Protein AF-Q9WV29-F1 (afdb_monomer_lite)

Secondary structure (DSSP, 8-state):
---HHHHHHHHHHHHHHHHHSTT--EEEEE-S-SS--S-TT-TTTTT-EEEEEETT--GGGHHHHHHHHHHTT-SEEEEEETTEEEEE---TT-HHHH---SS-TT-EEEBTTS-EEEGGG--TT-EEEEE-TTSSEEEEE----SS--TT-----EEEE-SSS--EEEE-TTPPP-

InterPro domains:
  IPR000320 Hedgehog, N-terminal signalling domain [PF01085] (1-88)
  IPR001657 Hedgehog protein [PR00632] (1-19)
  IPR001657 Hedgehog protein [PR00632] (21-38)
  IPR001657 Hedgehog protein [PR00632] (41-63)
  IPR001657 Hedgehog protein [PR00632] (65-86)
  IPR001657 Hedgehog protein [PR00632] (87-105)
  IPR001657 Hedgehog protein [PR00632] (170-177)
  IPR001767 Hedgehog protein, Hint domain [PF01079] (90-177)
  IPR003587 Hint domain N-terminal [SM00306] (100-177)
  IPR006141 Intein N-terminal splicing region [PS50817] (102-177)
  IPR009045 Peptidase M74/Hedgehog-like, zinc-binding domain superfamily [G3DSA:3.30.1380.10] (1-101)
  IPR009045 Peptidase M74/Hedgehog-like, zinc-binding domain superfamily [SSF55166] (1-92)
  IPR036844 Hint domain superfamily [SSF51294] (102-177)
  IPR050387 Hedgehog Signaling [PTHR11889] (1-177)

Structure (mmCIF, N/CA/C/O backbone):
data_AF-Q9WV29-F1
#
_entry.id   AF-Q9WV29-F1
#
loop_
_atom_site.group_PDB
_atom_site.id
_atom_site.type_symbol
_atom_site.label_atom_id
_atom_site.label_alt_id
_atom_site.label_comp_id
_atom_site.label_asym_id
_atom_site.label_entity_id
_atom_site.label_seq_id
_atom_site.pdbx_PDB_ins_code
_atom_site.Cartn_x
_atom_site.Cartn_y
_atom_site.Cartn_z
_atom_site.occupancy
_atom_site.B_iso_or_equiv
_atom_site.auth_seq_id
_atom_site.auth_comp_id
_atom_site.auth_asym_id
_atom_site.auth_atom_id
_atom_site.pdbx_PDB_model_num
ATOM 1 N N . LEU A 1 1 ? -18.099 -4.498 1.414 1.00 88.12 1 LEU A N 1
ATOM 2 C CA . LEU A 1 1 ? -17.298 -5.507 0.673 1.00 88.12 1 LEU A CA 1
ATOM 3 C C . LEU A 1 1 ? -15.841 -5.042 0.643 1.00 88.12 1 LEU A C 1
ATOM 5 O O . LEU A 1 1 ? -15.626 -3.866 0.895 1.00 88.12 1 LEU A O 1
ATOM 9 N N . MET A 1 2 ? -14.852 -5.924 0.444 1.00 96.00 2 MET A N 1
ATOM 10 C CA . MET A 1 2 ? -13.430 -5.533 0.351 1.00 96.00 2 MET A CA 1
ATOM 11 C C . MET A 1 2 ? -12.575 -6.631 -0.302 1.00 96.00 2 MET A C 1
ATOM 13 O O . MET A 1 2 ? -12.978 -7.797 -0.306 1.00 96.00 2 MET A O 1
ATOM 17 N N . THR A 1 3 ? -11.390 -6.276 -0.808 1.00 93.94 3 THR A N 1
ATOM 18 C CA . THR A 1 3 ? -10.406 -7.238 -1.341 1.00 93.94 3 THR A CA 1
ATOM 19 C C . THR A 1 3 ? -9.834 -8.152 -0.251 1.00 93.94 3 THR A C 1
ATOM 21 O O . THR A 1 3 ? -9.901 -7.843 0.943 1.00 93.94 3 THR A O 1
ATOM 24 N N . GLN A 1 4 ? -9.235 -9.282 -0.647 1.00 91.56 4 GLN A N 1
ATOM 25 C CA . GLN A 1 4 ? -8.662 -10.241 0.304 1.00 91.56 4 GLN A CA 1
ATOM 26 C C . GLN A 1 4 ? -7.531 -9.616 1.133 1.00 91.56 4 GLN A C 1
ATOM 28 O O . GLN A 1 4 ? -7.540 -9.735 2.356 1.00 91.56 4 GLN A O 1
ATOM 33 N N . ARG A 1 5 ? -6.615 -8.865 0.510 1.00 93.81 5 ARG A N 1
ATOM 34 C CA . ARG A 1 5 ? -5.562 -8.129 1.218 1.00 93.81 5 ARG A CA 1
ATOM 35 C C . ARG A 1 5 ? -6.140 -7.121 2.201 1.00 93.81 5 ARG A C 1
ATOM 37 O O . ARG A 1 5 ? -5.664 -7.057 3.330 1.00 93.81 5 ARG A O 1
ATOM 44 N N . CYS A 1 6 ? -7.161 -6.356 1.808 1.00 96.88 6 CYS A N 1
ATOM 45 C CA . CYS A 1 6 ? -7.805 -5.402 2.712 1.00 96.88 6 CYS A CA 1
ATOM 46 C C . CYS A 1 6 ? -8.391 -6.124 3.934 1.00 96.88 6 CYS A C 1
ATOM 48 O O . CYS A 1 6 ? -8.117 -5.739 5.071 1.00 96.88 6 CYS A O 1
ATOM 50 N N . LYS A 1 7 ? -9.092 -7.242 3.708 1.00 97.06 7 LYS A N 1
ATOM 51 C CA . LYS A 1 7 ? -9.638 -8.099 4.766 1.00 97.06 7 LYS A CA 1
ATOM 52 C C . LYS A 1 7 ? -8.559 -8.622 5.712 1.00 97.06 7 LYS A C 1
ATOM 54 O O . LYS A 1 7 ? -8.750 -8.575 6.925 1.00 97.06 7 LYS A O 1
ATOM 59 N N . ASP A 1 8 ? -7.431 -9.090 5.187 1.00 96.00 8 ASP A N 1
ATOM 60 C CA . ASP A 1 8 ? -6.333 -9.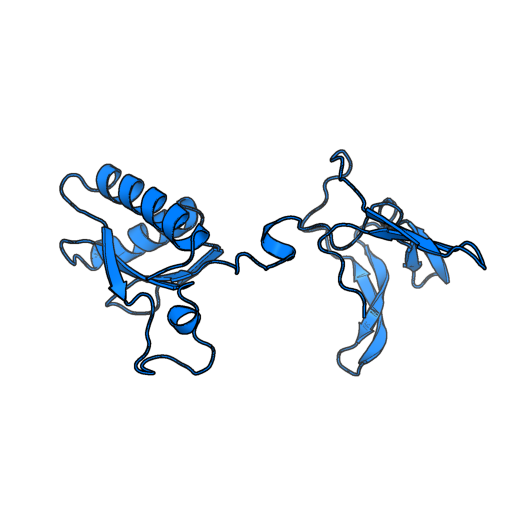604 6.008 1.00 96.00 8 ASP A CA 1
ATOM 61 C C . ASP A 1 8 ? -5.754 -8.506 6.913 1.00 96.00 8 ASP A C 1
ATOM 63 O O . ASP A 1 8 ? -5.599 -8.719 8.116 1.00 96.00 8 ASP A O 1
ATOM 67 N N . ARG A 1 9 ? -5.507 -7.304 6.368 1.00 98.00 9 ARG A N 1
ATOM 68 C CA . ARG A 1 9 ? -5.010 -6.151 7.145 1.00 98.00 9 ARG A CA 1
ATOM 69 C C . ARG A 1 9 ? -6.016 -5.669 8.179 1.00 98.00 9 ARG A C 1
ATOM 71 O O . ARG A 1 9 ? -5.643 -5.411 9.323 1.00 98.00 9 ARG A O 1
ATOM 78 N N . LEU A 1 10 ? -7.292 -5.612 7.813 1.00 98.44 10 LEU A N 1
ATOM 79 C CA . LEU A 1 10 ? -8.359 -5.205 8.716 1.00 98.44 10 LEU A CA 1
ATOM 80 C C . LEU A 1 10 ? -8.533 -6.191 9.880 1.00 98.44 10 LEU A C 1
ATOM 82 O O . LEU A 1 10 ? -8.700 -5.766 11.022 1.00 98.44 10 LEU A O 1
ATOM 86 N N . ASN A 1 11 ? -8.437 -7.498 9.617 1.00 97.94 11 ASN A N 1
ATOM 87 C CA . ASN A 1 11 ? -8.492 -8.527 10.657 1.00 97.94 11 ASN A CA 1
ATOM 88 C C . ASN A 1 11 ? -7.304 -8.423 11.622 1.00 97.94 11 ASN A C 1
ATOM 90 O O . ASN A 1 11 ? -7.504 -8.471 12.836 1.00 97.94 11 ASN A O 1
ATOM 94 N N . SER A 1 12 ? -6.084 -8.234 11.105 1.00 97.94 12 SER A N 1
ATOM 95 C CA . SER A 1 12 ? -4.903 -7.988 11.939 1.00 97.94 12 SER A CA 1
ATOM 96 C C . SER A 1 12 ? -5.076 -6.738 12.803 1.00 97.94 12 SER A C 1
ATOM 98 O O . SER A 1 12 ? -4.828 -6.785 14.008 1.00 97.94 12 SER A O 1
ATOM 100 N N . LEU A 1 13 ? -5.582 -5.644 12.225 1.00 98.69 13 LEU A N 1
ATOM 101 C CA . LEU A 1 13 ? -5.850 -4.410 12.962 1.00 98.69 13 LEU A CA 1
ATOM 102 C C . LEU A 1 13 ? -6.904 -4.607 14.057 1.00 98.69 13 LEU A C 1
ATOM 104 O O . LEU A 1 13 ? -6.736 -4.100 15.163 1.00 98.69 13 LEU A O 1
ATOM 108 N N . ALA A 1 14 ? -7.973 -5.359 13.787 1.00 98.44 14 ALA A N 1
ATOM 109 C CA . ALA A 1 14 ? -9.019 -5.618 14.771 1.00 98.44 14 ALA A CA 1
ATOM 110 C C . ALA A 1 14 ? -8.467 -6.299 16.034 1.00 98.44 14 ALA A C 1
ATOM 112 O O . ALA A 1 14 ? -8.859 -5.935 17.144 1.00 98.44 14 ALA A O 1
ATOM 113 N N . ILE A 1 15 ? -7.523 -7.233 15.875 1.00 97.62 15 ILE A N 1
ATOM 114 C CA . ILE A 1 15 ? -6.826 -7.877 16.997 1.00 97.62 15 ILE A CA 1
ATOM 115 C C . ILE A 1 15 ? -6.001 -6.843 17.773 1.00 97.62 15 ILE A C 1
ATOM 117 O O . ILE A 1 15 ? -6.132 -6.749 18.994 1.00 97.62 15 ILE A O 1
ATOM 121 N N . SER A 1 16 ? -5.204 -6.026 17.076 1.00 97.69 16 SER A N 1
ATOM 122 C CA . SER A 1 16 ? -4.387 -4.978 17.703 1.00 97.69 16 SER A CA 1
ATOM 123 C C . SER A 1 16 ? -5.225 -3.965 18.486 1.00 97.69 16 SER A C 1
ATOM 125 O O . SER A 1 16 ? -4.851 -3.597 19.596 1.00 97.69 16 SER A O 1
ATOM 127 N N . VAL A 1 17 ? -6.386 -3.558 17.962 1.00 98.56 17 VAL A N 1
ATOM 128 C CA . VAL A 1 17 ? -7.316 -2.644 18.647 1.00 98.56 17 VAL A CA 1
ATOM 129 C C . VAL A 1 17 ? -7.847 -3.254 19.944 1.00 98.56 17 VAL A C 1
ATOM 131 O O . VAL A 1 17 ? -7.827 -2.580 20.973 1.00 98.56 17 VAL A O 1
ATOM 134 N N . MET A 1 18 ? -8.272 -4.523 19.921 1.00 97.81 18 MET A N 1
ATOM 135 C CA . MET A 1 18 ? -8.778 -5.204 21.122 1.00 97.81 18 MET A CA 1
ATOM 136 C C . MET A 1 18 ? -7.692 -5.386 22.192 1.00 97.81 18 MET A C 1
ATOM 138 O O . MET A 1 18 ? -7.991 -5.302 23.382 1.00 97.81 18 MET A O 1
ATOM 142 N N . ASN A 1 19 ? -6.439 -5.600 21.779 1.00 97.56 19 ASN A N 1
ATOM 143 C CA . ASN A 1 19 ? -5.300 -5.694 22.693 1.00 97.56 19 ASN A CA 1
ATOM 144 C C . ASN A 1 19 ? -4.911 -4.328 23.277 1.00 97.56 19 ASN A C 1
ATOM 146 O O . ASN A 1 19 ? -4.602 -4.230 24.462 1.00 97.56 19 ASN A O 1
ATOM 150 N N . GLN A 1 20 ? -4.928 -3.273 22.457 1.00 98.25 20 GLN A N 1
ATOM 151 C CA . GLN A 1 20 ? -4.561 -1.921 22.881 1.00 98.25 20 GLN A CA 1
ATOM 152 C C . GLN A 1 20 ? -5.591 -1.312 23.841 1.00 98.25 20 GLN A C 1
ATOM 154 O O . GLN A 1 20 ? -5.222 -0.582 24.766 1.00 98.25 20 GLN A O 1
ATOM 159 N N . TRP A 1 21 ? -6.875 -1.592 23.617 1.00 98.44 21 TRP A N 1
ATOM 160 C CA . TRP A 1 21 ? -7.981 -1.061 24.406 1.00 98.44 21 TRP A CA 1
ATOM 161 C C . TRP A 1 21 ? -8.978 -2.177 24.747 1.00 98.44 21 TRP A C 1
ATOM 163 O O . TRP A 1 21 ? -9.911 -2.433 23.978 1.00 98.44 21 TRP A O 1
ATOM 173 N N . PRO A 1 22 ? -8.828 -2.832 25.913 1.00 98.12 22 PRO A N 1
ATOM 174 C CA . PRO A 1 22 ? -9.755 -3.867 26.353 1.00 98.12 22 PRO A CA 1
ATOM 175 C C . PRO A 1 22 ? -11.212 -3.379 26.347 1.00 98.12 22 PRO A C 1
ATOM 177 O O . PRO A 1 22 ? -11.534 -2.333 26.907 1.00 98.12 22 PRO A O 1
ATOM 180 N N . GLY A 1 23 ? -12.097 -4.140 25.698 1.00 97.38 23 GLY A N 1
ATOM 181 C CA . GLY A 1 23 ? -13.519 -3.802 25.553 1.00 97.38 23 GLY A CA 1
ATOM 182 C C . GLY A 1 23 ? -13.857 -2.884 24.370 1.00 97.38 23 GLY A C 1
ATOM 183 O O . GLY A 1 23 ? -15.038 -2.707 24.068 1.00 97.38 23 GLY A O 1
ATOM 184 N N . VAL A 1 24 ? -12.861 -2.354 23.655 1.00 98.56 24 VAL A N 1
ATOM 185 C CA . VAL A 1 24 ? -13.051 -1.557 22.435 1.00 98.56 24 VAL A CA 1
ATOM 186 C C . VAL A 1 24 ? -12.793 -2.424 21.2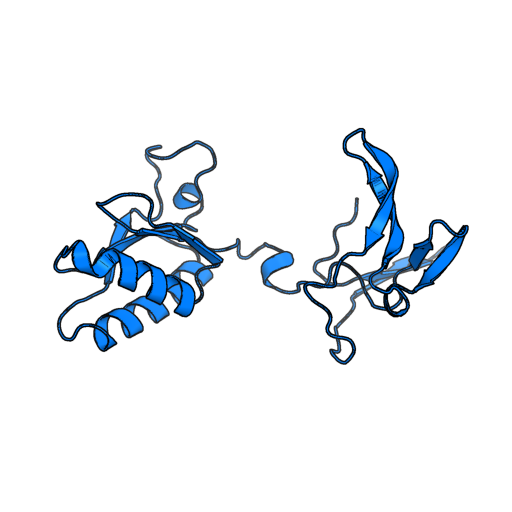05 1.00 98.56 24 VAL A C 1
ATOM 188 O O . VAL A 1 24 ? -11.852 -3.214 21.157 1.00 98.56 24 VAL A O 1
ATOM 191 N N . LYS A 1 25 ? -13.640 -2.280 20.184 1.00 98.75 25 LYS A N 1
ATOM 192 C CA . LYS A 1 25 ? -13.505 -2.968 18.896 1.00 98.75 25 LYS A CA 1
ATOM 193 C C . LYS A 1 25 ? -13.135 -1.981 17.798 1.00 98.75 25 LYS A C 1
ATOM 195 O O . LYS A 1 25 ? -13.443 -0.791 17.882 1.00 98.75 25 LYS A O 1
ATOM 200 N N . LEU A 1 26 ? -12.524 -2.498 16.739 1.00 98.75 26 LEU A N 1
ATOM 201 C CA . LEU A 1 26 ? -12.407 -1.771 15.482 1.00 98.75 26 LEU A CA 1
ATOM 202 C C . LEU A 1 26 ? -13.804 -1.581 14.878 1.00 98.75 26 LEU A C 1
ATOM 204 O O . LEU A 1 26 ? -14.634 -2.492 14.923 1.00 98.75 26 LEU A O 1
ATOM 208 N N . ARG A 1 27 ? -14.065 -0.403 14.315 1.00 98.69 27 ARG A N 1
ATOM 209 C CA . ARG A 1 27 ? -15.312 -0.076 13.627 1.00 98.69 27 ARG A CA 1
ATOM 210 C C . ARG A 1 27 ? -14.991 0.503 12.256 1.00 98.69 27 ARG A C 1
ATOM 212 O O . ARG A 1 27 ? -14.246 1.466 12.167 1.00 98.69 27 ARG A O 1
ATOM 219 N N . VAL A 1 28 ? -15.597 -0.054 11.214 1.00 98.38 28 VAL A N 1
ATOM 220 C CA . VAL A 1 28 ? -15.562 0.509 9.859 1.00 98.38 28 VAL A CA 1
ATOM 221 C C . VAL A 1 28 ? -16.767 1.436 9.697 1.00 98.38 28 VAL A C 1
ATOM 223 O O . VAL A 1 28 ? -17.882 1.058 10.067 1.00 98.38 28 VAL A O 1
ATOM 226 N N . THR A 1 29 ? -16.539 2.663 9.234 1.00 96.62 29 THR A N 1
ATOM 227 C CA . THR A 1 29 ? -17.591 3.618 8.851 1.00 96.62 29 THR A CA 1
ATOM 228 C C . THR A 1 29 ? -17.924 3.528 7.383 1.00 96.62 29 THR A C 1
ATOM 230 O O . THR A 1 29 ? -19.103 3.585 7.065 1.00 96.62 29 THR A O 1
ATOM 233 N N . GLU A 1 30 ? -16.899 3.369 6.552 1.00 96.62 30 GLU A N 1
ATOM 234 C CA . GLU A 1 30 ? -17.021 3.326 5.101 1.00 96.62 30 GLU A CA 1
ATOM 235 C C . GLU A 1 30 ? -16.062 2.285 4.527 1.00 96.62 30 GLU A C 1
ATOM 237 O O . GLU A 1 30 ? -14.996 2.034 5.100 1.00 96.62 30 GLU A O 1
ATOM 242 N N . GLY A 1 31 ? -16.449 1.639 3.432 1.00 94.69 31 GLY A N 1
ATOM 243 C CA . GLY A 1 31 ? -15.696 0.536 2.839 1.00 94.69 31 GLY A CA 1
ATOM 244 C C . GLY A 1 31 ? -15.745 0.567 1.322 1.00 94.69 31 GLY A C 1
ATOM 245 O O . GLY A 1 31 ? -15.061 1.369 0.702 1.00 94.69 31 GLY A O 1
ATOM 246 N N . TRP A 1 32 ? -16.522 -0.337 0.728 1.00 95.00 32 TRP A N 1
ATOM 247 C CA . TRP A 1 32 ? -16.799 -0.279 -0.705 1.00 95.00 32 TRP A CA 1
ATOM 248 C C . TRP A 1 32 ? -18.034 0.581 -0.936 1.00 95.00 32 TRP A C 1
ATOM 250 O O . TRP A 1 32 ? -19.080 0.261 -0.371 1.00 95.00 32 TRP A O 1
ATOM 260 N N . ASP A 1 33 ? -17.872 1.625 -1.743 1.00 90.00 33 ASP A N 1
ATOM 261 C CA . ASP A 1 33 ? -18.911 2.597 -2.080 1.00 90.00 33 ASP A CA 1
ATOM 262 C C . ASP A 1 33 ? -19.395 2.373 -3.523 1.00 90.00 33 ASP A C 1
ATOM 264 O O . ASP A 1 33 ? -18.583 2.171 -4.427 1.00 90.00 33 ASP A O 1
ATOM 268 N N . GLU A 1 34 ? -20.709 2.401 -3.734 1.00 87.19 34 GLU A N 1
ATOM 269 C CA . GLU A 1 34 ? -21.363 2.352 -5.054 1.00 87.19 34 GLU A CA 1
ATOM 270 C C . GLU A 1 34 ? -22.032 3.688 -5.417 1.00 87.19 34 GLU A C 1
ATOM 272 O O . GLU A 1 34 ? -22.420 3.897 -6.566 1.00 87.19 34 GLU A O 1
ATOM 277 N N . ASP A 1 35 ? -22.162 4.596 -4.448 1.00 85.81 35 ASP A N 1
ATOM 278 C CA . ASP A 1 35 ? -23.054 5.752 -4.518 1.00 85.81 35 ASP A CA 1
ATOM 279 C C . ASP A 1 35 ? -22.337 7.040 -4.963 1.00 85.81 35 ASP A C 1
ATOM 281 O O . ASP A 1 35 ? -22.983 8.055 -5.230 1.00 85.81 35 ASP A O 1
ATOM 285 N N . GLY A 1 36 ? -21.006 7.010 -5.090 1.00 84.31 36 GLY A N 1
ATOM 286 C CA . GLY A 1 36 ? -20.229 8.118 -5.646 1.00 84.31 36 GLY A CA 1
ATOM 287 C C . GLY A 1 36 ? -19.871 9.214 -4.634 1.00 84.31 36 GLY A C 1
ATOM 288 O O . GLY A 1 36 ? -19.752 10.380 -5.010 1.00 84.31 36 GLY A O 1
ATOM 289 N N . HIS A 1 37 ? -19.724 8.881 -3.349 1.00 84.25 37 HIS A N 1
ATOM 290 C CA . HIS A 1 37 ? -19.477 9.859 -2.282 1.00 84.25 37 HIS A CA 1
ATOM 291 C C . HIS A 1 37 ? -18.012 10.316 -2.170 1.00 84.25 37 HIS A C 1
ATOM 293 O O . HIS A 1 37 ? -17.709 11.240 -1.410 1.00 84.25 37 HIS A O 1
ATOM 299 N N . HIS A 1 38 ? -17.100 9.694 -2.917 1.00 87.94 38 HIS A N 1
ATOM 300 C CA . HIS A 1 38 ? -15.667 9.985 -2.904 1.00 87.94 38 HIS A CA 1
ATOM 301 C C . HIS A 1 38 ? -15.177 10.618 -4.220 1.00 87.94 38 HIS A C 1
ATOM 303 O O . HIS A 1 38 ? -15.885 10.659 -5.226 1.00 87.94 38 HIS A O 1
ATOM 309 N N . SER A 1 39 ? -13.929 11.100 -4.236 1.00 85.81 39 SER A N 1
ATOM 310 C CA . SER A 1 39 ? -13.275 11.573 -5.466 1.00 85.81 39 SER A CA 1
ATOM 311 C C . SER A 1 39 ? -13.219 10.480 -6.540 1.00 85.81 39 SER A C 1
ATOM 313 O O . SER A 1 39 ? -13.179 9.298 -6.211 1.00 85.81 39 SER A O 1
ATOM 315 N N . GLU A 1 40 ? -13.179 10.874 -7.818 1.00 81.81 40 GLU A N 1
ATOM 316 C CA . GLU A 1 40 ? -13.298 9.964 -8.975 1.00 81.81 40 GLU A CA 1
ATOM 317 C C . GLU A 1 40 ? -12.338 8.759 -8.937 1.00 81.81 40 GLU A C 1
ATOM 319 O O . GLU A 1 40 ? -12.721 7.658 -9.318 1.00 81.81 40 GLU A O 1
ATOM 324 N N . GLU A 1 41 ? -11.120 8.934 -8.419 1.00 87.38 41 GLU A N 1
ATOM 325 C CA . GLU A 1 41 ? -10.087 7.886 -8.343 1.00 87.38 41 GLU A CA 1
ATOM 326 C C . GLU A 1 41 ? -9.980 7.225 -6.954 1.00 87.38 41 GLU A C 1
ATOM 328 O O . GLU A 1 41 ? -8.943 6.672 -6.577 1.00 87.38 41 GLU A O 1
ATOM 333 N N . SER A 1 42 ? -11.033 7.310 -6.140 1.00 91.75 42 SER A N 1
ATOM 334 C CA . SER A 1 42 ? -11.022 6.764 -4.784 1.00 91.75 42 SER A CA 1
ATOM 335 C C . SER A 1 42 ? -10.912 5.238 -4.762 1.00 91.75 42 SER A C 1
ATOM 337 O O . SER A 1 42 ? -11.679 4.513 -5.395 1.00 91.75 42 SER A O 1
ATOM 339 N N . LEU A 1 43 ? -10.018 4.729 -3.909 1.00 95.75 43 LEU A N 1
ATOM 340 C CA . LEU A 1 43 ? -9.845 3.290 -3.682 1.00 95.75 43 LEU A CA 1
ATOM 341 C C . LEU A 1 43 ? -11.028 2.636 -2.944 1.00 95.75 43 LEU A C 1
ATOM 343 O O . LEU A 1 43 ? -11.082 1.403 -2.859 1.00 95.75 43 LEU A O 1
ATOM 347 N N . HIS A 1 44 ? -11.974 3.430 -2.431 1.00 96.19 44 HIS A N 1
ATOM 348 C CA . HIS A 1 44 ? -13.247 2.920 -1.918 1.00 96.19 44 HIS A CA 1
ATOM 349 C C . HIS A 1 44 ? -14.050 2.232 -3.026 1.00 96.19 44 HIS A C 1
ATOM 351 O O . HIS A 1 44 ? -14.568 1.143 -2.795 1.00 96.19 44 HIS A O 1
ATOM 357 N N . TYR A 1 45 ? -14.039 2.754 -4.258 1.00 93.62 45 TYR A N 1
ATOM 358 C CA . TYR A 1 45 ? -14.750 2.155 -5.398 1.00 93.62 45 TYR A CA 1
ATOM 359 C C . TYR A 1 45 ? -14.190 0.790 -5.826 1.00 93.62 45 TYR A C 1
ATOM 361 O O . TYR A 1 45 ? -14.892 -0.028 -6.417 1.00 93.62 45 TYR A O 1
ATOM 369 N N . GLU A 1 46 ? -12.941 0.492 -5.463 1.00 93.31 46 GLU A N 1
ATOM 370 C CA . GLU A 1 46 ? -12.285 -0.792 -5.735 1.00 93.31 46 GLU A CA 1
ATOM 371 C C . GLU A 1 46 ? -12.340 -1.767 -4.542 1.00 93.31 46 GLU A C 1
ATOM 373 O O . GLU A 1 46 ? -11.727 -2.838 -4.577 1.00 93.31 46 GLU A O 1
ATOM 378 N N . GLY A 1 47 ? -13.001 -1.395 -3.438 1.00 95.19 47 GLY A N 1
ATOM 379 C CA . GLY A 1 47 ? -13.014 -2.189 -2.205 1.00 95.19 47 GLY A CA 1
ATOM 380 C C . GLY A 1 47 ? -11.619 -2.350 -1.584 1.00 95.19 47 GLY A C 1
ATOM 381 O O . GLY A 1 47 ? -11.328 -3.360 -0.933 1.00 95.19 47 GLY A O 1
ATOM 382 N N . ARG A 1 48 ? -10.731 -1.381 -1.831 1.00 97.06 48 ARG A N 1
ATOM 383 C CA . ARG A 1 48 ? -9.330 -1.365 -1.385 1.00 97.06 48 ARG A CA 1
ATOM 384 C C . ARG A 1 48 ? -9.058 -0.334 -0.296 1.00 97.06 48 ARG A C 1
ATOM 386 O O . ARG A 1 48 ? -7.920 -0.261 0.169 1.00 97.06 48 ARG A O 1
ATOM 393 N N . ALA A 1 49 ? -10.065 0.426 0.112 1.00 98.00 49 ALA A N 1
ATOM 394 C CA . ALA A 1 49 ? -9.990 1.372 1.209 1.00 98.00 49 ALA A CA 1
ATOM 395 C C . ALA A 1 49 ? -11.087 1.125 2.245 1.00 98.00 49 ALA A C 1
ATOM 397 O O . ALA A 1 49 ? -12.109 0.497 1.965 1.00 98.00 49 ALA A O 1
ATOM 398 N N . VAL A 1 50 ? -10.825 1.602 3.455 1.00 98.50 50 VAL A N 1
ATOM 399 C CA . VAL A 1 50 ? -11.764 1.637 4.569 1.00 98.50 50 VAL A CA 1
ATOM 400 C C . VAL A 1 50 ? -11.538 2.904 5.378 1.00 98.50 50 VAL A C 1
ATOM 402 O O . VAL A 1 50 ? -10.396 3.281 5.651 1.00 98.50 50 VAL A O 1
ATOM 405 N N . ASP A 1 51 ? -12.631 3.483 5.850 1.00 98.44 51 ASP A N 1
ATOM 406 C CA . ASP A 1 51 ? -12.602 4.500 6.890 1.00 98.44 51 ASP A CA 1
ATOM 407 C C . ASP A 1 51 ? -12.921 3.838 8.222 1.00 98.44 51 ASP A C 1
ATOM 409 O O . ASP A 1 51 ? -13.895 3.088 8.357 1.00 98.44 51 ASP A O 1
ATOM 413 N N . ILE A 1 52 ? -12.069 4.079 9.215 1.00 98.75 52 ILE A N 1
ATOM 414 C CA . ILE A 1 52 ? -12.116 3.373 10.489 1.00 98.75 52 ILE A CA 1
ATOM 415 C C . ILE A 1 52 ? -12.178 4.313 11.688 1.00 98.75 52 ILE A C 1
ATOM 417 O O . ILE A 1 52 ? -11.618 5.411 11.718 1.00 98.75 52 ILE A O 1
ATOM 421 N N . THR A 1 53 ? -12.838 3.819 12.729 1.00 98.75 53 THR A N 1
ATOM 422 C CA . THR A 1 53 ? -12.920 4.411 14.061 1.00 98.75 53 THR A CA 1
ATOM 423 C C . THR A 1 53 ? -12.750 3.327 15.124 1.00 98.75 53 THR A C 1
ATOM 425 O O . THR A 1 53 ? -12.785 2.126 14.845 1.00 98.75 53 THR A O 1
ATOM 428 N N . THR A 1 54 ? -12.638 3.729 16.385 1.00 98.75 54 THR A N 1
ATOM 429 C CA . THR A 1 54 ? -12.913 2.828 17.510 1.00 98.75 54 THR A CA 1
ATOM 430 C C . THR A 1 54 ? -14.426 2.701 17.729 1.00 98.75 54 THR A C 1
ATOM 432 O O . THR A 1 54 ? -15.204 3.582 17.339 1.00 98.75 54 THR A O 1
ATOM 435 N N . SER A 1 55 ? -14.884 1.594 18.318 1.00 98.69 55 SER A N 1
ATOM 436 C CA . SER A 1 55 ? -16.312 1.330 18.556 1.00 98.69 55 SER A CA 1
ATOM 437 C C . SER A 1 55 ? -16.953 2.296 19.553 1.00 98.69 55 SER A C 1
ATOM 439 O O . SER A 1 55 ? -18.143 2.579 19.446 1.00 98.69 55 SER A O 1
ATOM 441 N N . ASP A 1 56 ? -16.165 2.812 20.495 1.00 98.38 56 ASP A N 1
ATOM 442 C CA . ASP A 1 56 ? -16.564 3.833 21.471 1.00 98.38 56 ASP A CA 1
ATOM 443 C C . ASP A 1 56 ? -16.550 5.261 20.894 1.00 98.38 56 ASP A C 1
ATOM 445 O O . ASP A 1 56 ? -17.013 6.190 21.552 1.00 98.38 56 ASP A O 1
ATOM 449 N N . ARG A 1 57 ? -16.060 5.434 19.655 1.00 98.19 57 ARG A N 1
ATOM 450 C CA . ARG A 1 57 ? -15.958 6.715 18.934 1.00 98.19 57 ARG A CA 1
ATOM 451 C C . ARG A 1 57 ? -15.160 7.791 19.686 1.00 98.19 57 ARG A C 1
ATOM 453 O O . ARG A 1 57 ? -15.374 8.986 19.472 1.00 98.19 57 ARG A O 1
ATOM 460 N N . ASP A 1 58 ? -14.230 7.380 20.546 1.00 98.12 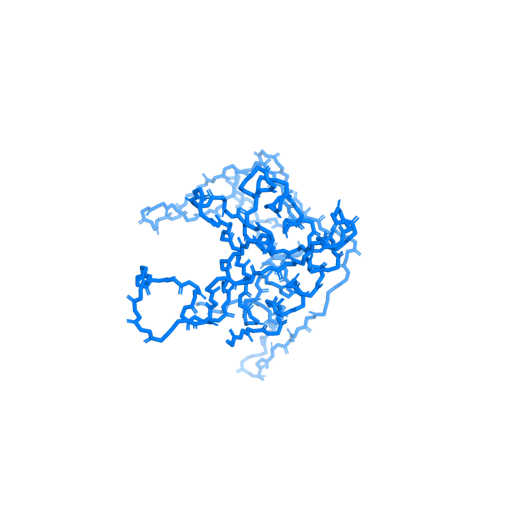58 ASP A N 1
ATOM 461 C CA . ASP A 1 58 ? -13.327 8.301 21.232 1.00 98.12 58 ASP A CA 1
ATOM 462 C C . ASP A 1 58 ? -12.237 8.801 20.275 1.00 98.12 58 ASP A C 1
ATOM 464 O O . ASP A 1 58 ? -11.253 8.118 19.988 1.00 98.12 58 ASP A O 1
ATOM 468 N N . ARG A 1 59 ? -12.403 10.038 19.802 1.00 97.56 59 ARG A N 1
ATOM 469 C CA . ARG A 1 59 ? -11.503 10.681 18.832 1.00 97.56 59 ARG A CA 1
ATOM 470 C C . ARG A 1 59 ? -10.072 10.841 19.342 1.00 97.56 59 ARG A C 1
ATOM 472 O O . ARG A 1 59 ? -9.150 10.916 18.533 1.00 97.56 59 ARG A O 1
ATOM 479 N N . ASN A 1 60 ? -9.857 10.845 20.660 1.00 97.69 60 ASN A N 1
ATOM 480 C CA . ASN A 1 60 ? -8.507 10.913 21.223 1.00 97.69 60 ASN A CA 1
ATOM 481 C C . ASN A 1 60 ? -7.695 9.645 20.913 1.00 97.69 60 ASN A C 1
ATOM 483 O O . ASN A 1 60 ? -6.467 9.684 20.904 1.00 97.69 60 ASN A O 1
ATOM 487 N N . LYS A 1 61 ? -8.367 8.526 20.601 1.00 98.44 61 LYS A N 1
ATOM 488 C CA . LYS A 1 61 ? -7.722 7.260 20.233 1.00 98.44 61 LYS A CA 1
ATOM 489 C C . LYS A 1 61 ? -7.268 7.213 18.775 1.00 98.44 61 LYS A C 1
ATOM 491 O O . LYS A 1 61 ? -6.433 6.379 18.437 1.00 98.44 61 LYS A O 1
ATOM 496 N N . TYR A 1 62 ? -7.781 8.082 17.903 1.00 98.38 62 TYR A N 1
ATOM 497 C CA . TYR A 1 62 ? -7.632 7.913 16.451 1.00 98.38 62 TYR A CA 1
ATOM 498 C C . TYR A 1 62 ? -6.198 8.108 15.951 1.00 98.38 62 TYR A C 1
ATOM 500 O O . TYR A 1 62 ? -5.783 7.425 15.020 1.00 98.38 62 TYR A O 1
ATOM 508 N N . GLY A 1 63 ? -5.401 8.955 16.609 1.00 97.69 63 GLY A N 1
ATOM 509 C CA . GLY A 1 63 ? -3.977 9.077 16.283 1.00 97.69 63 GLY A CA 1
ATOM 510 C C . GLY A 1 63 ? -3.220 7.762 16.507 1.00 97.69 63 GLY A C 1
ATOM 511 O O . GLY A 1 63 ? -2.464 7.317 15.645 1.00 97.69 63 GLY A O 1
ATOM 512 N N . LEU A 1 64 ? -3.482 7.090 17.633 1.00 98.31 64 LEU A N 1
ATOM 513 C CA . LEU A 1 64 ? -2.906 5.774 17.909 1.00 98.31 64 LEU A CA 1
ATOM 514 C C . LEU A 1 64 ? -3.541 4.682 17.034 1.00 98.31 64 LEU A C 1
ATOM 516 O O . LEU A 1 64 ? -2.834 3.790 16.582 1.00 98.31 64 LEU A O 1
ATOM 520 N N . LEU A 1 65 ? -4.838 4.772 16.723 1.00 98.75 65 LEU A N 1
ATOM 521 C CA . LEU A 1 65 ? -5.506 3.863 15.784 1.00 98.75 65 LEU A CA 1
ATOM 522 C C . LEU A 1 65 ? -4.830 3.887 14.407 1.00 98.75 65 LEU A C 1
ATOM 524 O O . LEU A 1 65 ? -4.568 2.828 13.844 1.00 98.75 65 LEU A O 1
ATOM 528 N N . ALA A 1 66 ? -4.494 5.076 13.897 1.00 98.44 66 ALA A N 1
ATOM 529 C CA . ALA A 1 66 ? -3.750 5.225 12.651 1.00 98.44 66 ALA A CA 1
ATOM 530 C C . ALA A 1 66 ? -2.378 4.544 12.734 1.00 98.44 66 ALA A C 1
ATOM 532 O O . ALA A 1 66 ? -1.985 3.811 11.828 1.00 98.44 66 ALA A O 1
ATOM 533 N N . ARG A 1 67 ? -1.666 4.705 13.856 1.00 98.12 67 ARG A N 1
ATOM 534 C CA . ARG A 1 67 ? -0.389 4.015 14.065 1.00 98.12 67 ARG A CA 1
ATOM 535 C C . ARG A 1 67 ? -0.544 2.490 14.069 1.00 98.12 67 ARG A C 1
ATOM 537 O O . ARG A 1 67 ? 0.244 1.809 13.417 1.00 98.12 67 ARG A O 1
ATOM 544 N N . LEU A 1 68 ? -1.567 1.959 14.736 1.00 98.31 68 LEU A N 1
ATOM 545 C CA . LEU A 1 68 ? -1.858 0.524 14.724 1.00 98.31 68 LEU A CA 1
ATOM 546 C C . LEU A 1 68 ? -2.197 0.018 13.316 1.00 98.31 68 LEU A C 1
ATOM 548 O O . LEU A 1 68 ? -1.826 -1.100 12.976 1.00 98.31 68 LEU A O 1
ATOM 552 N N . ALA A 1 69 ? -2.867 0.820 12.483 1.00 98.50 69 ALA A N 1
ATOM 553 C CA . ALA A 1 69 ? -3.161 0.455 11.097 1.00 98.50 69 ALA A CA 1
ATOM 554 C C . ALA A 1 69 ? -1.886 0.328 10.245 1.00 98.50 69 ALA A C 1
ATOM 556 O O . ALA A 1 69 ? -1.766 -0.608 9.453 1.00 98.50 69 ALA A O 1
ATOM 557 N N . VAL A 1 70 ? -0.900 1.208 10.458 1.00 97.88 70 VAL A N 1
ATOM 558 C CA . VAL A 1 70 ? 0.425 1.083 9.826 1.00 97.88 70 VAL A CA 1
ATOM 559 C C . VAL A 1 70 ? 1.083 -0.238 10.231 1.00 97.88 70 VAL A C 1
ATOM 561 O O . VAL A 1 70 ? 1.546 -0.989 9.377 1.00 97.88 70 VAL A O 1
ATOM 564 N N . GLU A 1 71 ? 1.075 -0.564 11.524 1.00 95.56 71 GLU A N 1
ATOM 565 C CA . GLU A 1 71 ? 1.678 -1.800 12.047 1.00 95.56 71 GLU A CA 1
ATOM 566 C C . GLU A 1 71 ? 0.916 -3.065 11.626 1.00 95.56 71 GLU A C 1
ATOM 568 O O . GLU A 1 71 ? 1.521 -4.116 11.424 1.00 95.56 71 GLU A O 1
ATOM 573 N N . ALA A 1 72 ? -0.396 -2.956 11.409 1.00 96.75 72 ALA A N 1
ATOM 574 C CA . ALA A 1 72 ? -1.216 -4.021 10.840 1.00 96.75 72 ALA A CA 1
ATOM 575 C C . ALA A 1 72 ? -0.916 -4.282 9.352 1.00 96.75 72 ALA A C 1
ATOM 577 O O . ALA A 1 72 ? -1.376 -5.290 8.814 1.00 96.75 72 ALA A O 1
ATOM 578 N N . GLY A 1 73 ? -0.134 -3.415 8.694 1.00 95.44 73 GLY A N 1
ATOM 579 C CA . GLY A 1 73 ? 0.370 -3.604 7.334 1.00 95.44 73 GLY A CA 1
ATOM 580 C C . GLY A 1 73 ? -0.516 -3.025 6.232 1.00 95.44 73 GLY A C 1
ATOM 581 O O . GLY A 1 73 ? -0.465 -3.524 5.102 1.00 95.44 73 GLY A O 1
ATOM 582 N N . PHE A 1 74 ? -1.352 -2.027 6.542 1.00 98.00 74 PHE A N 1
ATOM 583 C CA . PHE A 1 74 ? -1.988 -1.217 5.500 1.00 98.00 74 PHE A CA 1
ATOM 584 C C . PHE A 1 74 ? -0.913 -0.512 4.661 1.00 98.00 74 PHE A C 1
ATOM 586 O O . PHE A 1 74 ? 0.097 -0.052 5.191 1.00 98.00 74 PHE A O 1
ATOM 593 N N . ASP A 1 75 ? -1.111 -0.459 3.341 1.00 96.25 75 ASP A N 1
ATOM 594 C CA . ASP A 1 75 ? -0.101 0.080 2.422 1.00 96.25 75 ASP A CA 1
ATOM 595 C C . ASP A 1 75 ? -0.069 1.614 2.439 1.00 96.25 75 ASP A C 1
ATOM 597 O O . ASP A 1 75 ? 0.952 2.214 2.104 1.00 96.25 75 ASP A O 1
ATOM 601 N N . TRP A 1 76 ? -1.179 2.242 2.832 1.00 97.75 76 TRP A N 1
ATOM 602 C CA . TRP A 1 76 ? -1.265 3.672 3.082 1.00 97.75 76 TRP A CA 1
ATOM 603 C C . TRP A 1 76 ? -2.264 3.953 4.206 1.00 97.75 76 TRP A C 1
ATOM 605 O O . TRP A 1 76 ? -3.330 3.337 4.274 1.00 97.75 76 TRP A O 1
ATOM 615 N N . VAL A 1 77 ? -1.903 4.870 5.102 1.00 98.19 77 VAL A N 1
ATOM 616 C CA . VAL A 1 77 ? -2.728 5.278 6.242 1.00 98.19 77 VAL A CA 1
ATOM 617 C C . VAL A 1 77 ? -2.714 6.791 6.332 1.00 98.19 77 VAL A C 1
ATOM 619 O O . VAL A 1 77 ? -1.647 7.405 6.366 1.00 98.19 77 VAL A O 1
ATOM 622 N N . TYR A 1 78 ? -3.900 7.380 6.416 1.00 97.62 78 TYR A N 1
ATOM 623 C CA . TYR A 1 78 ? -4.082 8.817 6.471 1.00 97.62 78 TYR A CA 1
ATOM 624 C C . TYR A 1 78 ? -5.103 9.186 7.532 1.00 97.62 78 TYR A C 1
ATOM 626 O O . TYR A 1 78 ? -6.250 8.745 7.517 1.00 97.62 78 TYR A O 1
ATOM 634 N N . TYR A 1 79 ? -4.682 10.021 8.477 1.00 94.62 79 TYR A N 1
ATOM 635 C CA . TYR A 1 79 ? -5.608 10.638 9.412 1.00 94.62 79 TYR A CA 1
ATOM 636 C C . TYR A 1 79 ? -6.330 11.789 8.694 1.00 94.62 79 TYR A C 1
ATOM 638 O O . TYR A 1 79 ? -5.976 12.955 8.846 1.00 94.62 79 TYR A O 1
ATOM 646 N N . GLU A 1 80 ? -7.302 11.417 7.863 1.00 88.75 80 GLU A N 1
ATOM 647 C CA . GLU A 1 80 ? -7.974 12.295 6.903 1.00 88.75 80 GLU A CA 1
ATOM 648 C C . GLU A 1 80 ? -8.816 13.381 7.572 1.00 88.75 80 GLU A C 1
ATOM 650 O O . GLU A 1 80 ? -8.792 14.545 7.173 1.00 88.75 80 GLU A O 1
ATOM 655 N N . SER A 1 81 ? -9.559 13.018 8.616 1.00 92.56 81 SER A N 1
ATOM 656 C CA . SER A 1 81 ? -10.477 13.934 9.283 1.00 92.56 81 SER A CA 1
ATOM 657 C C . SER A 1 81 ? -10.541 13.655 10.778 1.00 92.56 81 SER A C 1
ATOM 659 O O . SER A 1 81 ? -10.183 12.584 11.244 1.00 92.56 81 SER A O 1
ATOM 661 N N . LYS A 1 82 ? -11.103 14.576 11.569 1.00 92.69 82 LYS A N 1
ATOM 662 C CA . LYS A 1 82 ? -11.364 14.317 13.001 1.00 92.69 82 LYS A CA 1
ATOM 663 C C . LYS A 1 82 ? -12.396 13.200 13.243 1.00 92.69 82 LYS A C 1
ATOM 665 O O . LYS A 1 82 ? -12.624 12.837 14.398 1.00 92.69 82 LYS A O 1
ATOM 670 N N . ALA A 1 83 ? -13.081 12.723 12.204 1.00 95.56 83 ALA A N 1
ATOM 671 C CA . ALA A 1 83 ? -14.162 11.750 12.310 1.00 95.56 83 ALA A CA 1
ATOM 672 C C . ALA A 1 83 ? -13.698 10.302 12.102 1.00 95.56 83 ALA A C 1
ATOM 674 O O . ALA A 1 83 ? -14.333 9.406 12.664 1.00 95.56 83 ALA A O 1
ATOM 675 N N . HIS A 1 84 ? -12.598 10.080 11.379 1.00 97.69 84 HIS A N 1
ATOM 676 C CA . HIS A 1 84 ? -12.107 8.748 11.023 1.00 97.69 84 HIS A CA 1
ATOM 677 C C . HIS A 1 84 ? -10.646 8.769 10.562 1.00 97.69 84 HIS A C 1
ATOM 679 O O . HIS A 1 84 ? -10.069 9.818 10.278 1.00 97.69 84 HIS A O 1
ATOM 685 N N . VAL A 1 85 ? -10.056 7.580 10.483 1.00 98.44 85 VAL A N 1
ATOM 686 C CA . VAL A 1 85 ? -8.773 7.335 9.820 1.00 98.44 85 VAL A CA 1
ATOM 687 C C . VAL A 1 85 ? -9.056 6.588 8.523 1.00 98.44 85 VAL A C 1
ATOM 689 O O . VAL A 1 85 ? -9.753 5.580 8.552 1.00 98.44 85 VAL A O 1
ATOM 692 N N . HIS A 1 86 ? -8.496 7.054 7.414 1.00 98.56 86 HIS A N 1
ATOM 693 C CA . HIS A 1 86 ? -8.548 6.373 6.130 1.00 98.56 86 HIS A CA 1
ATOM 694 C C . HIS A 1 86 ? -7.383 5.384 6.021 1.00 98.56 86 HIS A C 1
ATOM 696 O O . HIS A 1 86 ? -6.234 5.709 6.345 1.00 98.56 86 HIS A O 1
ATOM 702 N N . CYS A 1 87 ? -7.651 4.162 5.575 1.00 98.56 87 CYS A N 1
ATOM 703 C CA . CYS A 1 87 ? -6.636 3.136 5.355 1.00 98.56 87 CYS A CA 1
ATOM 704 C C . CYS A 1 87 ? -6.875 2.440 4.019 1.00 98.56 87 CYS A C 1
ATOM 706 O O . CYS A 1 87 ? -8.000 2.049 3.718 1.00 98.56 87 CYS A O 1
ATOM 708 N N . SER A 1 88 ? -5.817 2.213 3.242 1.00 98.00 88 SER A N 1
ATOM 709 C CA . SER A 1 88 ? -5.933 1.549 1.945 1.00 98.00 88 SER A CA 1
ATOM 710 C C . SER A 1 88 ? -4.814 0.551 1.668 1.00 98.00 88 SER A C 1
ATOM 712 O O . SER A 1 88 ? -3.772 0.512 2.332 1.00 98.00 88 SER A O 1
ATOM 714 N N . VAL A 1 89 ? -5.073 -0.328 0.701 1.00 96.50 89 VAL A N 1
ATOM 715 C CA . VAL A 1 89 ? -4.152 -1.383 0.278 1.00 96.50 89 VAL A CA 1
ATOM 716 C C . VAL A 1 89 ? -3.858 -1.316 -1.220 1.00 96.50 89 VAL A C 1
ATOM 718 O O . VAL A 1 89 ? -4.644 -0.814 -2.032 1.00 96.50 89 VAL A O 1
ATOM 721 N N . LYS A 1 90 ? -2.713 -1.869 -1.615 1.00 91.44 90 LYS A N 1
ATOM 722 C CA . LYS A 1 90 ? -2.373 -2.129 -3.019 1.00 91.44 90 LYS A CA 1
ATOM 723 C C . LYS A 1 90 ? -3.360 -3.132 -3.628 1.00 91.44 90 LYS A C 1
ATOM 725 O O . LYS A 1 90 ? -3.924 -3.967 -2.925 1.00 91.44 90 LYS A O 1
ATOM 730 N N . SER A 1 91 ? -3.542 -3.063 -4.946 1.00 86.75 91 SER A N 1
ATOM 731 C CA . SER A 1 91 ? -4.329 -4.054 -5.692 1.00 86.75 91 SER A CA 1
ATOM 732 C C . SER A 1 91 ? -3.687 -5.444 -5.607 1.00 86.75 91 SER A C 1
ATOM 734 O O . SER A 1 91 ? -2.459 -5.561 -5.610 1.00 86.75 91 SER A O 1
ATOM 736 N N . GLU A 1 92 ? -4.504 -6.501 -5.615 1.00 71.75 92 GLU A N 1
ATOM 737 C CA . GLU A 1 92 ? -4.058 -7.903 -5.729 1.00 71.75 92 GLU A CA 1
ATOM 738 C C . GLU A 1 92 ? -3.249 -8.173 -7.010 1.00 71.75 92 GLU A C 1
ATOM 740 O O . GLU A 1 92 ? -2.417 -9.089 -7.061 1.00 71.75 92 GLU A O 1
ATOM 745 N N . HIS A 1 93 ? -3.498 -7.362 -8.044 1.00 64.50 93 HIS A N 1
ATOM 746 C CA . HIS A 1 93 ? -2.822 -7.390 -9.341 1.00 64.50 93 HIS A CA 1
ATOM 747 C C . HIS A 1 93 ? -1.636 -6.426 -9.417 1.00 64.50 93 HIS A C 1
ATOM 749 O O . HIS A 1 93 ? -0.970 -6.353 -10.447 1.00 64.50 93 HIS A O 1
ATOM 755 N N . SER A 1 94 ? -1.336 -5.690 -8.343 1.00 56.28 94 SER A N 1
ATOM 756 C CA . SER A 1 94 ? -0.150 -4.846 -8.316 1.00 56.28 94 SER A CA 1
ATOM 757 C C . SER A 1 94 ? 1.093 -5.738 -8.356 1.00 56.28 94 SER A C 1
ATOM 759 O O . SER A 1 94 ? 1.449 -6.389 -7.374 1.00 56.28 94 SER A O 1
ATOM 761 N N . ALA A 1 95 ? 1.770 -5.751 -9.503 1.00 49.41 95 ALA A N 1
ATOM 762 C CA . ALA A 1 95 ? 3.077 -6.375 -9.701 1.00 49.41 95 ALA A CA 1
ATOM 763 C C . ALA A 1 95 ? 4.090 -5.926 -8.620 1.00 49.41 95 ALA A C 1
ATOM 765 O O . ALA A 1 95 ? 4.869 -6.734 -8.106 1.00 49.41 95 ALA A O 1
ATOM 766 N N . ALA A 1 96 ? 3.970 -4.669 -8.171 1.00 49.03 96 ALA A N 1
ATOM 767 C CA . ALA A 1 96 ? 4.730 -4.089 -7.064 1.00 49.03 96 ALA A CA 1
ATOM 768 C C . ALA A 1 96 ? 4.402 -4.692 -5.681 1.00 49.03 96 ALA A C 1
ATOM 770 O O . ALA A 1 96 ? 5.240 -4.644 -4.786 1.00 49.03 96 ALA A O 1
ATOM 771 N N . ALA A 1 97 ? 3.212 -5.269 -5.478 1.00 45.47 97 ALA A N 1
ATOM 772 C CA . ALA A 1 97 ? 2.802 -5.864 -4.203 1.00 45.47 97 ALA A CA 1
ATOM 773 C C . ALA A 1 97 ? 3.272 -7.317 -4.012 1.00 45.47 97 ALA A C 1
ATOM 775 O O . ALA A 1 97 ? 3.314 -7.786 -2.874 1.00 45.47 97 ALA A O 1
ATOM 776 N N . LYS A 1 98 ? 3.618 -8.036 -5.094 1.00 50.09 98 LYS A N 1
ATOM 777 C CA . LYS A 1 98 ? 4.049 -9.448 -5.028 1.00 50.09 98 LYS A CA 1
ATOM 778 C C . LYS A 1 98 ? 5.558 -9.632 -5.194 1.00 50.09 98 LYS A C 1
ATOM 780 O O . LYS A 1 98 ? 6.127 -10.519 -4.562 1.00 50.09 98 LYS A O 1
ATOM 785 N N . THR A 1 99 ? 6.224 -8.789 -5.980 1.00 49.06 99 THR A N 1
ATOM 786 C CA . THR A 1 99 ? 7.655 -8.935 -6.284 1.00 49.06 99 THR A CA 1
ATOM 787 C C . THR A 1 99 ? 8.226 -7.595 -6.742 1.00 49.06 99 THR A C 1
ATOM 789 O O . THR A 1 99 ? 8.224 -7.301 -7.934 1.00 49.06 99 THR A O 1
ATOM 792 N N . GLY A 1 100 ? 8.727 -6.791 -5.802 1.00 50.09 100 GLY A N 1
ATOM 793 C CA . GLY A 1 100 ? 9.453 -5.534 -6.046 1.00 50.09 100 GLY A CA 1
ATOM 794 C C . GLY A 1 100 ? 10.819 -5.728 -6.716 1.00 50.09 100 GLY A C 1
ATOM 795 O O . GLY A 1 100 ? 11.839 -5.300 -6.203 1.00 50.09 100 GLY A O 1
ATOM 796 N N . GLY A 1 101 ? 10.871 -6.415 -7.854 1.00 57.91 101 GLY A N 1
ATOM 797 C CA . GLY A 1 101 ? 12.096 -6.625 -8.619 1.00 57.91 101 GLY A CA 1
ATOM 798 C C . GLY A 1 101 ? 11.944 -6.052 -10.015 1.00 57.91 101 GLY A C 1
ATOM 799 O O . GLY A 1 101 ? 11.756 -6.821 -10.955 1.00 57.91 101 GLY A O 1
ATOM 800 N N . CYS A 1 102 ? 11.995 -4.724 -10.150 1.00 64.31 102 CYS A N 1
ATOM 801 C CA . CYS A 1 102 ? 11.914 -4.079 -11.464 1.00 64.31 102 CYS A CA 1
ATOM 802 C C . CYS A 1 102 ? 13.108 -4.460 -12.352 1.00 64.31 102 CYS A C 1
ATOM 804 O O . CYS A 1 102 ? 12.947 -4.591 -13.564 1.00 64.31 102 CYS A O 1
ATOM 806 N N . PHE A 1 103 ? 14.283 -4.708 -11.757 1.00 78.12 103 PHE A N 1
ATOM 807 C CA . PHE A 1 103 ? 15.508 -4.958 -12.512 1.00 78.12 103 PHE A CA 1
ATOM 808 C C . PHE A 1 103 ? 16.397 -6.042 -11.868 1.00 78.12 103 PHE A C 1
ATOM 810 O O . PHE A 1 103 ? 16.741 -5.932 -10.689 1.00 78.12 103 PHE A O 1
ATOM 817 N N . PRO A 1 104 ? 16.792 -7.096 -12.610 1.00 83.50 104 PRO A N 1
ATOM 818 C CA . PRO A 1 104 ? 17.735 -8.100 -12.120 1.00 83.50 104 PRO A CA 1
ATOM 819 C C . PRO A 1 104 ? 19.167 -7.555 -12.026 1.00 83.50 104 PRO A C 1
ATOM 821 O O . PRO A 1 104 ? 19.536 -6.622 -12.731 1.00 83.50 104 PRO A O 1
ATOM 824 N N . ALA A 1 105 ? 20.014 -8.212 -11.228 1.00 88.06 105 ALA A N 1
ATOM 825 C CA . ALA A 1 105 ? 21.429 -7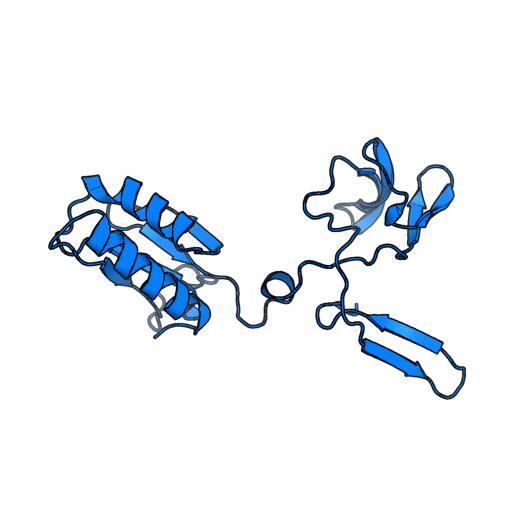.856 -11.061 1.00 88.06 105 ALA A CA 1
ATOM 826 C C . ALA A 1 105 ? 22.200 -7.726 -12.392 1.00 88.06 105 ALA A C 1
ATOM 828 O O . ALA A 1 105 ? 23.031 -6.834 -12.537 1.00 88.06 105 ALA A O 1
ATOM 829 N N . GLY A 1 106 ? 21.899 -8.592 -13.367 1.00 87.50 106 GLY A N 1
ATOM 830 C CA . GLY A 1 106 ? 22.519 -8.586 -14.696 1.00 87.50 106 GLY A CA 1
ATOM 831 C C . GLY A 1 106 ? 21.909 -7.601 -15.701 1.00 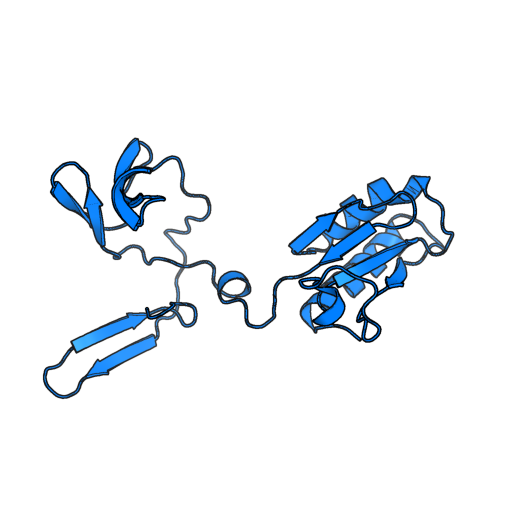87.50 106 GLY A C 1
ATOM 832 O O . GLY A 1 106 ? 22.390 -7.541 -16.835 1.00 87.50 106 GLY A O 1
ATOM 833 N N . ALA A 1 107 ? 20.864 -6.850 -15.325 1.00 87.31 107 ALA A N 1
ATOM 834 C CA . ALA A 1 107 ? 20.306 -5.801 -16.178 1.00 87.31 107 ALA A CA 1
ATOM 835 C C . ALA A 1 107 ? 21.395 -4.790 -16.538 1.00 87.31 107 ALA A C 1
ATOM 837 O O . ALA A 1 107 ? 22.264 -4.498 -15.723 1.00 87.31 107 ALA A O 1
ATOM 838 N N . GLN A 1 108 ? 21.365 -4.279 -17.763 1.00 92.06 108 GLN A N 1
ATOM 839 C CA . GLN A 1 108 ? 22.416 -3.402 -18.263 1.00 92.06 108 GLN A CA 1
ATOM 840 C C . GLN A 1 108 ? 22.026 -1.935 -18.108 1.00 92.06 108 GLN A C 1
ATOM 842 O O . GLN A 1 108 ? 20.924 -1.548 -18.491 1.00 92.06 108 GLN A O 1
ATOM 847 N N . VAL A 1 109 ? 22.961 -1.129 -17.620 1.00 94.44 109 VAL A N 1
ATOM 848 C CA . VAL A 1 109 ? 22.820 0.307 -17.378 1.00 94.44 109 VAL A CA 1
ATOM 849 C C . VAL A 1 109 ? 23.899 1.042 -18.168 1.00 94.44 109 VAL A C 1
ATOM 851 O O . VAL A 1 109 ? 25.043 0.595 -18.202 1.00 94.44 109 VAL A O 1
ATOM 854 N N . HIS A 1 110 ? 23.536 2.148 -18.818 1.00 97.06 110 HIS A N 1
ATOM 855 C CA . HIS A 1 110 ? 24.493 3.028 -19.490 1.00 97.06 110 HIS A CA 1
ATOM 856 C C . HIS A 1 110 ? 24.911 4.136 -18.528 1.00 97.06 110 HIS A C 1
ATOM 858 O O . HIS A 1 110 ? 24.047 4.843 -18.005 1.00 97.06 110 HIS A O 1
ATOM 864 N N . LEU A 1 111 ? 26.213 4.269 -18.296 1.00 96.94 111 LEU A N 1
ATOM 865 C CA . LEU A 1 111 ? 26.794 5.341 -17.497 1.00 96.94 111 LEU A CA 1
ATOM 866 C C . LEU A 1 111 ? 27.089 6.566 -18.369 1.00 96.94 111 LEU A C 1
ATOM 868 O O . LEU A 1 111 ? 27.297 6.438 -19.576 1.00 96.94 111 LEU A O 1
ATOM 872 N N . GLU A 1 112 ? 27.167 7.747 -17.756 1.00 97.31 112 GLU A N 1
ATOM 873 C CA . GLU A 1 112 ? 27.573 8.986 -18.444 1.00 97.31 112 GLU A CA 1
ATOM 874 C C . GLU A 1 112 ? 28.990 8.890 -19.034 1.00 97.31 112 GLU A C 1
ATOM 876 O O . GLU A 1 112 ? 29.295 9.522 -20.042 1.00 97.31 112 GLU A O 1
ATOM 881 N N . THR A 1 113 ? 29.837 8.024 -18.471 1.00 94.25 113 THR A N 1
ATOM 882 C CA . THR A 1 113 ? 31.172 7.704 -19.003 1.00 94.25 113 THR A CA 1
ATOM 883 C C . THR A 1 113 ? 31.133 7.018 -20.375 1.00 94.25 113 THR A C 1
ATOM 885 O O . THR A 1 113 ? 32.176 6.860 -21.007 1.00 94.25 113 THR A O 1
ATOM 888 N N . GLY A 1 114 ? 29.953 6.592 -20.842 1.00 94.12 114 GLY A N 1
ATOM 889 C CA . GLY A 1 114 ? 29.757 5.805 -22.060 1.00 94.12 114 GLY A CA 1
ATOM 890 C C . GLY A 1 114 ? 29.869 4.294 -21.839 1.00 94.12 114 GLY A C 1
ATOM 891 O O . GLY A 1 114 ? 29.587 3.514 -22.749 1.00 94.12 114 GLY A O 1
ATOM 892 N N . GLU A 1 115 ? 30.250 3.859 -20.636 1.00 95.88 115 GLU A N 1
ATOM 893 C CA . GLU A 1 115 ? 30.330 2.444 -20.286 1.00 95.88 115 GLU A CA 1
ATOM 894 C C . GLU A 1 115 ? 28.938 1.830 -20.105 1.00 95.88 115 GLU A C 1
ATOM 896 O O . GLU A 1 115 ? 27.995 2.469 -19.630 1.00 95.88 115 GLU A O 1
ATOM 901 N N . ARG A 1 116 ? 28.821 0.543 -20.441 1.00 97.00 116 ARG A N 1
ATOM 902 C CA . ARG A 1 116 ? 27.632 -0.258 -20.156 1.00 97.00 116 ARG A CA 1
ATOM 903 C C . ARG A 1 116 ? 27.970 -1.280 -19.079 1.00 97.00 116 ARG A C 1
ATOM 905 O O . ARG A 1 116 ? 28.796 -2.163 -19.301 1.00 97.00 116 ARG A O 1
ATOM 912 N N . VAL A 1 117 ? 27.344 -1.143 -17.917 1.00 96.38 117 VAL A N 1
ATOM 913 C CA . VAL A 1 117 ? 27.625 -1.958 -16.729 1.00 96.38 117 VAL A CA 1
ATOM 914 C C . VAL A 1 117 ? 26.392 -2.741 -16.296 1.00 96.38 117 VAL A C 1
ATOM 916 O O . VAL A 1 117 ? 25.258 -2.384 -16.612 1.00 96.38 117 VAL A O 1
ATOM 919 N N . ALA A 1 118 ? 26.598 -3.819 -15.543 1.00 94.56 118 ALA A N 1
ATOM 920 C CA . ALA A 1 118 ? 25.499 -4.510 -14.880 1.00 94.56 118 ALA A CA 1
ATOM 921 C C . ALA A 1 118 ? 24.937 -3.652 -13.732 1.00 94.56 118 ALA A C 1
ATOM 923 O O . ALA A 1 118 ? 25.696 -2.986 -13.028 1.00 94.56 118 ALA A O 1
ATOM 924 N N . LEU A 1 119 ? 23.632 -3.733 -13.469 1.00 91.75 119 LEU A N 1
ATOM 925 C CA . LEU A 1 119 ? 22.972 -3.020 -12.374 1.00 91.75 119 LEU A CA 1
ATOM 926 C C . LEU A 1 119 ? 23.600 -3.351 -11.014 1.00 91.75 119 LEU A C 1
ATOM 928 O O . LEU A 1 119 ? 23.675 -2.498 -10.136 1.00 91.75 119 LEU A O 1
ATOM 932 N N . SER A 1 120 ? 24.111 -4.573 -10.838 1.00 92.31 120 SER A N 1
ATOM 933 C CA . SER A 1 120 ? 24.840 -4.967 -9.629 1.00 92.31 120 SER A CA 1
ATOM 934 C C . SER A 1 120 ? 26.132 -4.181 -9.384 1.00 92.31 120 SER A C 1
ATOM 936 O O . SER A 1 120 ? 26.578 -4.119 -8.237 1.00 92.31 120 SER A O 1
ATOM 938 N N . ALA A 1 121 ? 26.738 -3.626 -10.438 1.00 94.88 121 ALA A N 1
ATOM 939 C CA . ALA A 1 121 ? 27.968 -2.841 -10.371 1.00 94.88 121 ALA A CA 1
ATOM 940 C C . ALA A 1 121 ? 27.720 -1.342 -10.144 1.00 94.88 121 ALA A C 1
ATOM 942 O O . ALA A 1 121 ? 28.658 -0.648 -9.759 1.00 94.88 121 ALA A O 1
ATOM 943 N N . VAL A 1 122 ? 26.481 -0.870 -10.325 1.00 94.88 122 VAL A N 1
ATOM 944 C CA . VAL A 1 122 ? 26.096 0.530 -10.106 1.00 94.88 122 VAL A CA 1
ATOM 945 C C . VAL A 1 122 ? 26.227 0.898 -8.626 1.00 94.88 122 VAL A C 1
ATOM 947 O O . VAL A 1 122 ? 25.849 0.133 -7.725 1.00 94.88 122 VAL A O 1
ATOM 950 N N . LYS A 1 123 ? 26.760 2.090 -8.371 1.00 94.62 123 LYS A N 1
ATOM 951 C CA . LYS A 1 123 ? 26.995 2.652 -7.042 1.00 94.62 123 LYS A CA 1
ATOM 952 C C . LYS A 1 123 ? 26.285 4.000 -6.892 1.00 94.62 123 LYS A C 1
ATOM 954 O O . LYS A 1 123 ? 26.116 4.718 -7.873 1.00 94.62 123 LYS A O 1
ATOM 959 N N . PRO A 1 124 ? 25.895 4.372 -5.659 1.00 95.69 124 PRO A N 1
ATOM 960 C CA . PRO A 1 124 ? 25.562 5.755 -5.345 1.00 95.69 124 PRO A CA 1
ATOM 961 C C . PRO A 1 124 ? 26.639 6.722 -5.850 1.00 95.69 124 PRO A C 1
ATOM 963 O O . PRO A 1 124 ? 27.823 6.499 -5.598 1.00 95.69 124 PRO A O 1
ATOM 966 N N . GLY A 1 125 ? 26.218 7.773 -6.549 1.00 95.25 125 GLY A N 1
ATOM 967 C CA . GLY A 1 125 ? 27.086 8.747 -7.211 1.00 95.25 125 GLY A CA 1
ATOM 968 C C . GLY A 1 125 ? 27.362 8.467 -8.692 1.00 95.25 125 GLY A C 1
ATOM 969 O O . GLY A 1 125 ? 27.817 9.373 -9.383 1.00 95.25 125 GLY A O 1
ATOM 970 N N . ASP A 1 126 ? 27.067 7.268 -9.206 1.00 97.19 126 ASP A N 1
ATOM 971 C CA . ASP A 1 126 ? 27.114 7.026 -10.652 1.00 97.19 126 ASP A CA 1
ATOM 972 C C . ASP A 1 126 ? 26.000 7.817 -11.352 1.00 97.19 126 ASP A C 1
ATOM 974 O O . ASP A 1 126 ? 24.871 7.883 -10.857 1.00 97.19 126 ASP A O 1
ATOM 978 N N . ARG A 1 127 ? 26.289 8.361 -12.539 1.00 97.56 127 ARG A N 1
ATOM 979 C CA . ARG A 1 127 ? 25.282 8.988 -13.406 1.00 97.56 127 ARG A CA 1
ATOM 980 C C . ARG A 1 127 ? 24.842 8.025 -14.492 1.00 97.56 127 ARG A C 1
ATOM 982 O O . ARG A 1 127 ? 25.663 7.569 -15.286 1.00 97.56 127 ARG A O 1
ATOM 989 N N . VAL A 1 128 ? 23.549 7.713 -14.521 1.00 97.06 128 VAL A N 1
ATOM 990 C CA . VAL A 1 128 ? 22.958 6.679 -15.381 1.00 97.06 128 VAL A CA 1
ATOM 991 C C . VAL A 1 128 ? 21.965 7.280 -16.366 1.00 97.06 128 VAL A C 1
ATOM 993 O O . VAL A 1 128 ? 21.316 8.282 -16.066 1.00 97.06 128 VAL A O 1
ATOM 996 N N . LEU A 1 129 ? 21.841 6.666 -17.543 1.00 96.38 129 LEU A N 1
ATOM 997 C CA . LEU A 1 129 ? 20.854 7.071 -18.538 1.00 96.38 129 LEU A CA 1
ATOM 998 C C . LEU A 1 129 ? 19.434 6.859 -17.990 1.00 96.38 129 LEU A C 1
ATOM 1000 O O . LEU A 1 129 ? 19.064 5.751 -17.599 1.00 96.38 129 LEU A O 1
ATOM 1004 N N . ALA A 1 130 ? 18.648 7.925 -17.998 1.00 93.56 130 ALA A N 1
ATOM 1005 C CA . ALA A 1 130 ? 17.278 8.008 -17.523 1.00 93.56 130 ALA A CA 1
ATOM 1006 C C . ALA A 1 130 ? 16.410 8.762 -18.545 1.00 93.56 130 ALA A C 1
ATOM 1008 O O . ALA A 1 130 ? 16.911 9.304 -19.530 1.00 93.56 130 ALA A O 1
ATOM 1009 N N . MET A 1 131 ? 15.100 8.791 -18.308 1.00 92.25 131 MET A N 1
ATOM 1010 C CA . MET A 1 131 ? 14.159 9.598 -19.084 1.00 92.25 131 MET A CA 1
ATOM 1011 C C . MET A 1 131 ? 13.901 10.919 -18.352 1.00 92.25 131 MET A C 1
ATOM 1013 O O . MET A 1 131 ? 13.567 10.893 -17.168 1.00 92.25 131 MET A O 1
ATOM 1017 N N . GLY A 1 132 ? 14.075 12.050 -19.034 1.00 89.50 132 GLY A N 1
ATOM 1018 C CA . GLY A 1 132 ? 13.733 13.375 -18.521 1.00 89.50 132 GLY A CA 1
ATOM 1019 C C . GLY A 1 132 ? 12.222 13.618 -18.492 1.00 89.50 132 GLY A C 1
ATOM 1020 O O . GLY A 1 132 ? 11.447 12.884 -19.105 1.00 89.50 132 GLY A O 1
ATOM 1021 N N . GLU A 1 133 ? 11.795 14.670 -17.791 1.00 88.19 133 GLU A N 1
ATOM 1022 C CA . GLU A 1 133 ? 10.380 15.084 -17.724 1.00 88.19 133 GLU A CA 1
ATOM 1023 C C . GLU A 1 133 ? 9.810 15.483 -19.094 1.00 88.19 133 GLU A C 1
ATOM 1025 O O . GLU A 1 133 ? 8.611 15.376 -19.335 1.00 88.19 133 GLU A O 1
ATOM 1030 N N . ASP A 1 134 ? 10.682 15.905 -20.006 1.00 92.06 134 ASP A N 1
ATOM 1031 C CA . ASP A 1 134 ? 10.375 16.231 -21.397 1.00 92.06 134 ASP A CA 1
ATOM 1032 C C . ASP A 1 134 ? 10.296 14.995 -22.313 1.00 92.06 134 ASP A C 1
ATOM 1034 O O . ASP A 1 134 ? 10.035 15.127 -23.508 1.00 92.06 134 ASP A O 1
ATOM 1038 N N . GLY A 1 135 ? 10.524 13.794 -21.770 1.00 89.38 135 GLY A N 1
ATOM 1039 C CA . GLY A 1 135 ? 10.560 12.545 -22.526 1.00 89.38 135 GLY A CA 1
ATOM 1040 C C . GLY A 1 135 ? 11.847 12.335 -23.328 1.00 89.38 135 GLY A C 1
ATOM 1041 O O . GLY A 1 135 ? 11.899 11.410 -24.140 1.00 89.38 135 GLY A O 1
ATOM 1042 N N . ASN A 1 136 ? 12.882 13.156 -23.119 1.00 93.06 136 ASN A N 1
ATOM 1043 C CA . ASN A 1 136 ? 14.182 12.972 -23.758 1.00 93.06 136 ASN A CA 1
ATOM 1044 C C . ASN A 1 136 ? 15.156 12.211 -22.841 1.00 93.06 136 ASN A C 1
ATOM 1046 O O . ASN A 1 136 ? 15.135 12.390 -21.620 1.00 93.06 136 ASN A O 1
ATOM 1050 N N . PRO A 1 137 ? 16.055 11.375 -23.393 1.00 94.50 137 PRO A N 1
ATOM 1051 C CA . PRO A 1 137 ? 17.087 10.723 -22.595 1.00 94.50 137 PRO A CA 1
ATOM 1052 C C . PRO A 1 137 ? 18.040 11.738 -21.946 1.00 94.50 137 PRO A C 1
ATOM 1054 O O . PRO A 1 137 ? 18.545 12.642 -22.610 1.00 94.50 137 PRO A O 1
ATOM 1057 N N . THR A 1 138 ? 18.335 11.557 -20.660 1.00 96.62 138 THR A N 1
ATOM 1058 C CA . THR A 1 138 ? 19.265 12.389 -19.881 1.00 96.62 138 THR A CA 1
ATOM 1059 C C . THR A 1 138 ? 20.078 11.530 -18.912 1.00 96.62 138 THR A C 1
ATOM 1061 O O . THR A 1 138 ? 19.706 10.392 -18.639 1.00 96.62 138 THR A O 1
ATOM 1064 N N . PHE A 1 139 ? 21.183 12.043 -18.372 1.00 96.81 139 PHE A N 1
ATOM 1065 C CA . PHE A 1 139 ? 21.942 11.361 -17.320 1.00 96.81 139 PHE A CA 1
ATOM 1066 C C . PHE A 1 139 ? 21.559 11.903 -15.942 1.00 96.81 139 PHE A C 1
ATOM 1068 O O . PHE A 1 139 ? 21.577 13.114 -15.715 1.00 96.81 139 PHE A O 1
ATOM 1075 N N . SER A 1 140 ? 21.238 11.010 -15.006 1.00 96.25 140 SER A N 1
ATOM 1076 C CA . SER A 1 140 ? 20.781 11.356 -13.655 1.00 96.25 140 SER A CA 1
ATOM 1077 C C . SER A 1 140 ? 21.580 10.616 -12.584 1.00 96.25 140 SER A C 1
ATOM 1079 O O . SER A 1 140 ? 22.047 9.500 -12.820 1.00 96.25 140 SER A O 1
ATOM 1081 N N . ASP A 1 141 ? 21.748 11.243 -11.420 1.00 96.75 141 ASP A N 1
ATOM 1082 C CA . ASP A 1 141 ? 22.501 10.687 -10.296 1.00 96.75 141 ASP A CA 1
ATOM 1083 C C . ASP A 1 141 ? 21.761 9.512 -9.649 1.00 96.75 141 ASP A C 1
ATOM 1085 O O . ASP A 1 141 ? 20.594 9.604 -9.257 1.00 96.75 141 ASP A O 1
ATOM 1089 N N . VAL A 1 142 ? 22.474 8.409 -9.436 1.00 95.00 142 VAL A N 1
ATOM 1090 C CA . VAL A 1 142 ? 22.019 7.342 -8.548 1.00 95.00 142 VAL A CA 1
ATOM 1091 C C . VAL A 1 142 ? 22.271 7.782 -7.113 1.00 95.00 142 VAL A C 1
ATOM 1093 O O . VAL A 1 142 ? 23.409 7.826 -6.657 1.00 95.00 142 VAL A O 1
ATOM 1096 N N . LEU A 1 143 ? 21.209 8.090 -6.372 1.00 93.00 143 LEU A N 1
ATOM 1097 C CA . LEU A 1 143 ? 21.340 8.558 -4.990 1.00 93.00 143 LEU A CA 1
ATOM 1098 C C . LEU A 1 143 ? 21.510 7.398 -4.005 1.00 93.00 143 LEU A C 1
ATOM 1100 O O . LEU A 1 143 ? 22.470 7.359 -3.242 1.00 93.00 143 LEU A O 1
ATOM 1104 N N . ILE A 1 144 ? 20.575 6.446 -4.018 1.00 90.75 144 ILE A N 1
ATOM 1105 C CA . ILE A 1 144 ? 20.536 5.283 -3.122 1.00 90.75 144 ILE A CA 1
ATOM 1106 C C . ILE A 1 144 ? 19.759 4.135 -3.775 1.00 90.75 144 ILE A C 1
ATOM 1108 O O . ILE A 1 144 ? 18.950 4.349 -4.675 1.00 90.75 144 ILE A O 1
ATOM 1112 N N . PHE A 1 145 ? 19.944 2.917 -3.263 1.00 86.50 145 PHE A N 1
ATOM 1113 C CA . PHE A 1 145 ? 19.050 1.797 -3.552 1.00 86.50 145 PHE A CA 1
ATOM 1114 C C . PHE A 1 145 ? 18.035 1.647 -2.415 1.00 86.50 145 PHE A C 1
ATOM 1116 O O . PHE A 1 145 ? 18.426 1.357 -1.287 1.00 86.50 145 PHE A O 1
ATOM 1123 N N . LEU A 1 146 ? 16.745 1.827 -2.714 1.00 80.81 146 LEU A N 1
ATOM 1124 C CA . LEU A 1 146 ? 15.661 1.665 -1.733 1.00 80.81 146 LEU A CA 1
ATOM 1125 C C . LEU A 1 146 ? 15.354 0.193 -1.425 1.00 80.81 146 LEU A C 1
ATOM 1127 O O . LEU A 1 146 ? 14.963 -0.133 -0.309 1.00 80.81 146 LEU A O 1
ATOM 1131 N N . ASP A 1 147 ? 15.548 -0.686 -2.409 1.00 74.38 147 ASP A N 1
ATOM 1132 C CA . ASP A 1 147 ? 15.330 -2.126 -2.293 1.00 74.38 147 ASP A CA 1
ATOM 1133 C C . ASP A 1 147 ? 16.456 -2.861 -3.039 1.00 74.38 147 ASP A C 1
ATOM 1135 O O . ASP A 1 147 ? 16.523 -2.848 -4.272 1.00 74.38 147 ASP A O 1
ATOM 1139 N N . ARG A 1 148 ? 17.417 -3.421 -2.289 1.00 82.56 148 ARG A N 1
ATOM 1140 C CA . ARG A 1 148 ? 18.590 -4.129 -2.829 1.00 82.56 148 ARG A CA 1
ATOM 1141 C C . ARG A 1 148 ? 18.830 -5.418 -2.060 1.00 82.56 148 ARG A C 1
ATOM 1143 O O . ARG A 1 148 ? 19.368 -5.410 -0.957 1.00 82.56 148 ARG A O 1
ATOM 1150 N N . GLU A 1 149 ? 18.516 -6.538 -2.696 1.00 85.12 149 GLU A N 1
ATOM 1151 C CA . GLU A 1 149 ? 18.621 -7.870 -2.098 1.00 85.12 149 GLU A CA 1
ATOM 1152 C C . GLU A 1 149 ? 19.610 -8.754 -2.890 1.00 85.12 149 GLU A C 1
ATOM 1154 O O . GLU A 1 149 ? 19.188 -9.649 -3.624 1.00 85.12 149 GLU A O 1
ATOM 1159 N N . PRO A 1 150 ? 20.937 -8.539 -2.776 1.00 83.12 150 PRO A N 1
ATOM 1160 C CA . PRO A 1 150 ? 21.928 -9.171 -3.659 1.00 83.12 150 PRO A CA 1
ATOM 1161 C C . PRO A 1 150 ? 21.997 -10.698 -3.519 1.00 83.12 150 PRO A C 1
ATOM 1163 O O . PRO A 1 150 ? 22.390 -11.384 -4.456 1.00 83.12 150 PRO A O 1
ATOM 1166 N N . ASN A 1 151 ? 21.588 -11.229 -2.364 1.00 84.81 151 ASN A N 1
ATOM 1167 C CA . ASN A 1 151 ? 21.633 -12.659 -2.056 1.00 84.81 151 ASN A CA 1
ATOM 1168 C C . ASN A 1 151 ? 20.278 -13.358 -2.243 1.00 84.81 151 ASN A C 1
ATOM 1170 O O . ASN A 1 151 ? 20.155 -14.549 -1.957 1.00 84.81 151 ASN A O 1
ATOM 1174 N N . ARG A 1 152 ? 19.232 -12.636 -2.669 1.00 83.25 152 ARG A N 1
ATOM 1175 C CA . ARG A 1 152 ? 17.892 -13.210 -2.789 1.00 83.25 152 ARG A CA 1
ATOM 1176 C C . ARG A 1 152 ? 17.706 -13.862 -4.151 1.00 83.25 152 ARG A C 1
ATOM 1178 O O . ARG A 1 152 ? 17.806 -13.217 -5.191 1.00 83.25 152 ARG A O 1
ATOM 1185 N N . LEU A 1 153 ? 17.363 -15.145 -4.134 1.00 82.44 153 LEU A N 1
ATOM 1186 C CA . LEU A 1 153 ? 17.030 -15.892 -5.342 1.00 82.44 153 LEU A CA 1
ATOM 1187 C C . LEU A 1 153 ? 15.603 -15.567 -5.806 1.00 82.44 153 LEU A C 1
ATOM 1189 O O . LEU A 1 153 ? 14.680 -15.417 -4.999 1.00 82.44 153 LEU A O 1
ATOM 1193 N N . ARG A 1 154 ? 15.423 -15.462 -7.126 1.00 78.50 154 ARG A N 1
ATOM 1194 C CA . ARG A 1 154 ? 14.140 -15.184 -7.787 1.00 78.50 154 ARG A CA 1
ATOM 1195 C C . ARG A 1 154 ? 13.916 -16.173 -8.922 1.00 78.50 154 ARG A C 1
ATOM 1197 O O . ARG A 1 154 ? 14.854 -16.511 -9.638 1.00 78.50 154 ARG A O 1
ATOM 1204 N N . ALA A 1 155 ? 12.671 -16.603 -9.097 1.00 82.62 155 ALA A N 1
ATOM 1205 C CA . ALA A 1 155 ? 12.271 -17.373 -10.265 1.00 82.62 155 ALA A CA 1
ATOM 1206 C C . ALA A 1 155 ? 12.100 -16.441 -11.473 1.00 82.62 155 ALA A C 1
ATOM 1208 O O . ALA A 1 155 ? 11.479 -15.382 -11.358 1.00 82.62 155 ALA A O 1
ATOM 1209 N N . PHE A 1 156 ? 12.628 -16.862 -12.621 1.00 85.12 156 PHE A N 1
ATOM 1210 C CA . PHE A 1 156 ? 12.460 -16.178 -13.900 1.00 85.12 156 PHE A CA 1
ATOM 1211 C C . PHE A 1 156 ? 11.636 -17.048 -14.841 1.00 85.12 156 PHE A C 1
ATOM 1213 O O . PHE A 1 156 ? 11.839 -18.260 -14.912 1.00 85.12 156 PHE A O 1
ATOM 1220 N N . GLN A 1 157 ? 10.733 -16.414 -15.579 1.00 85.94 157 GLN A N 1
ATOM 1221 C CA . GLN A 1 157 ? 10.112 -17.002 -16.755 1.00 85.94 157 GLN A CA 1
ATOM 1222 C C . GLN A 1 157 ? 10.983 -16.687 -17.965 1.00 85.94 157 GLN A C 1
ATOM 1224 O O . GLN A 1 157 ? 11.495 -15.575 -18.103 1.00 85.94 157 GLN A O 1
ATOM 1229 N N . VAL A 1 158 ? 11.178 -17.685 -18.818 1.00 89.00 158 VAL A N 1
ATOM 1230 C CA . VAL A 1 158 ? 12.001 -17.572 -20.017 1.00 89.00 158 VAL A CA 1
ATOM 1231 C C . VAL A 1 158 ? 11.093 -17.728 -21.220 1.00 89.00 158 VAL A C 1
ATOM 1233 O O . VAL A 1 158 ? 10.464 -18.770 -21.385 1.00 89.00 158 VAL A O 1
ATOM 1236 N N . ILE A 1 159 ? 11.046 -16.694 -22.050 1.00 88.94 159 ILE A N 1
ATOM 1237 C CA . ILE A 1 159 ? 10.397 -16.728 -23.357 1.00 88.94 159 ILE A CA 1
ATOM 1238 C C . ILE A 1 159 ? 11.503 -16.893 -24.394 1.00 88.94 159 ILE A C 1
ATOM 1240 O O . ILE A 1 159 ? 12.489 -16.151 -24.370 1.00 88.94 159 ILE A O 1
ATOM 1244 N N . GLU A 1 160 ? 11.355 -17.871 -25.281 1.00 95.19 160 GLU A N 1
ATOM 1245 C CA . GLU A 1 160 ? 12.324 -18.164 -26.332 1.00 95.19 160 GLU A CA 1
ATOM 1246 C C . GLU A 1 160 ? 11.622 -18.247 -27.688 1.00 95.19 160 GLU A C 1
ATOM 1248 O O . GLU A 1 160 ? 10.624 -18.952 -27.836 1.00 95.19 160 GLU A O 1
ATOM 1253 N N . THR A 1 161 ? 12.109 -17.488 -28.670 1.00 94.38 161 THR A N 1
ATOM 1254 C CA . THR A 1 161 ? 11.638 -17.585 -30.057 1.00 94.38 161 THR A CA 1
ATOM 1255 C C . THR A 1 161 ? 12.324 -18.751 -30.757 1.00 94.38 161 THR A C 1
ATOM 1257 O O . THR A 1 161 ? 13.470 -19.067 -30.458 1.00 94.38 161 THR A O 1
ATOM 1260 N N . GLN A 1 162 ? 11.634 -19.393 -31.699 1.00 93.12 162 GLN A N 1
ATOM 1261 C CA . GLN A 1 162 ? 12.171 -20.565 -32.395 1.00 93.12 162 GLN A CA 1
ATOM 1262 C C . GLN A 1 162 ? 13.166 -20.187 -33.503 1.00 93.12 162 GLN A C 1
ATOM 1264 O O . GLN A 1 162 ? 14.225 -20.800 -33.605 1.00 93.12 162 GLN A O 1
ATOM 1269 N N . ASP A 1 163 ? 12.842 -19.175 -34.314 1.00 91.81 163 ASP A N 1
ATOM 1270 C CA . ASP A 1 163 ? 13.700 -18.701 -35.401 1.00 91.81 163 ASP A CA 1
ATOM 1271 C C . ASP A 1 163 ? 13.485 -17.192 -35.661 1.00 91.81 163 ASP A C 1
ATOM 1273 O O . ASP A 1 163 ? 12.358 -16.782 -35.953 1.00 91.81 163 ASP A O 1
ATOM 1277 N N . PRO A 1 164 ? 14.522 -16.342 -35.522 1.00 90.12 164 PRO A N 1
ATOM 1278 C CA . PRO A 1 164 ? 15.822 -16.660 -34.931 1.00 90.12 164 PRO A CA 1
ATOM 1279 C C . PRO A 1 164 ? 15.681 -16.951 -33.427 1.00 90.12 164 PRO A C 1
ATOM 1281 O O . PRO A 1 164 ? 14.805 -16.365 -32.783 1.00 90.12 164 PRO A O 1
ATOM 1284 N N . PRO A 1 165 ? 16.543 -17.790 -32.827 1.00 92.06 165 PRO A N 1
ATOM 1285 C CA . PRO A 1 165 ? 16.528 -18.027 -31.390 1.00 92.06 165 PRO A CA 1
ATOM 1286 C C . PRO A 1 165 ? 16.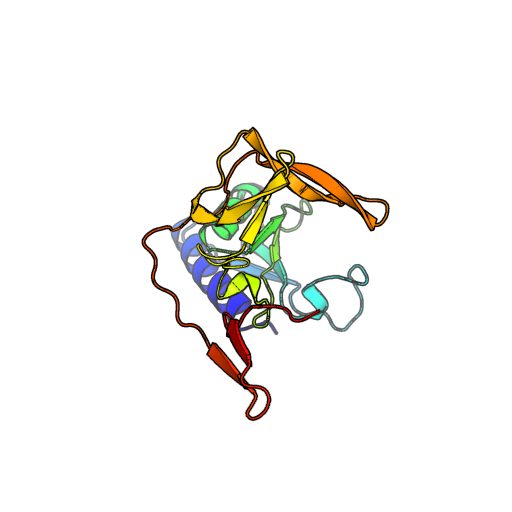879 -16.749 -30.624 1.00 92.06 165 PRO A C 1
ATOM 1288 O O . PRO A 1 165 ? 17.988 -16.217 -30.721 1.00 92.06 165 PRO A O 1
ATOM 1291 N N . ARG A 1 166 ? 15.914 -16.235 -29.862 1.00 92.19 166 ARG A N 1
ATOM 1292 C CA . ARG A 1 166 ? 16.078 -15.102 -28.946 1.00 92.19 166 ARG A CA 1
ATOM 1293 C C . ARG A 1 166 ? 15.461 -15.465 -27.619 1.00 92.19 166 ARG A C 1
ATOM 1295 O O . ARG A 1 166 ? 14.343 -15.962 -27.577 1.00 92.19 166 ARG A O 1
ATOM 1302 N N . ARG A 1 167 ? 16.177 -15.169 -26.540 1.00 89.38 167 ARG A N 1
ATOM 1303 C CA . ARG A 1 167 ? 15.791 -15.552 -25.187 1.00 89.38 167 ARG A CA 1
ATOM 1304 C C . ARG A 1 167 ? 15.606 -14.318 -24.318 1.00 89.38 167 ARG A C 1
ATOM 1306 O O . ARG A 1 167 ? 16.501 -13.481 -24.230 1.00 89.38 167 ARG A O 1
ATOM 1313 N N . LEU A 1 168 ? 14.463 -14.238 -23.652 1.00 84.94 168 LEU A N 1
ATOM 1314 C CA . LEU A 1 168 ? 14.103 -13.154 -22.751 1.00 84.94 168 LEU A CA 1
ATOM 1315 C C . LEU A 1 168 ? 13.749 -13.741 -21.382 1.00 84.94 168 LEU A C 1
ATOM 1317 O O . LEU A 1 168 ? 12.804 -14.518 -21.263 1.00 84.94 168 LEU A O 1
ATOM 1321 N N . ALA A 1 169 ? 14.533 -13.401 -20.357 1.00 85.31 169 ALA A N 1
ATOM 1322 C CA . ALA A 1 169 ? 14.317 -13.844 -18.981 1.00 85.31 169 ALA A CA 1
ATOM 1323 C C . ALA A 1 169 ? 13.709 -12.707 -18.153 1.00 85.31 169 ALA A C 1
ATOM 1325 O O . ALA A 1 169 ? 14.333 -11.660 -17.991 1.00 85.31 169 ALA A O 1
ATOM 1326 N N . LEU A 1 170 ? 12.512 -12.926 -17.614 1.00 81.88 170 LEU A N 1
ATOM 1327 C CA . LEU A 1 170 ? 11.706 -11.906 -16.943 1.00 81.88 170 LEU A CA 1
ATOM 1328 C C . LEU A 1 170 ? 11.187 -12.419 -15.599 1.00 81.88 170 LEU A C 1
ATOM 1330 O O . LEU A 1 170 ? 10.983 -13.620 -15.416 1.00 81.88 170 LEU A O 1
ATOM 1334 N N . THR A 1 171 ? 10.915 -11.518 -14.661 1.00 77.06 171 THR A N 1
ATOM 1335 C CA . THR A 1 171 ? 10.067 -11.856 -13.510 1.00 77.06 171 THR A CA 1
ATOM 1336 C C . THR A 1 171 ? 8.593 -11.827 -13.945 1.00 77.06 171 THR A C 1
ATOM 1338 O O . THR A 1 171 ? 8.259 -11.109 -14.888 1.00 77.06 171 THR A O 1
ATOM 1341 N N . PRO A 1 172 ? 7.673 -12.526 -13.251 1.00 72.25 172 PRO A N 1
ATOM 1342 C CA . PRO A 1 172 ? 6.233 -12.450 -13.549 1.00 72.25 172 PRO A CA 1
ATOM 1343 C C . PRO A 1 172 ? 5.627 -11.036 -13.456 1.00 72.25 172 PRO A C 1
ATOM 1345 O O . PRO A 1 172 ? 4.491 -10.823 -13.858 1.00 72.25 172 PRO A O 1
ATOM 1348 N N . ALA A 1 173 ? 6.369 -10.091 -12.877 1.00 69.00 173 ALA A N 1
ATOM 1349 C CA . ALA A 1 173 ? 5.988 -8.702 -12.652 1.00 69.00 173 ALA A CA 1
ATOM 1350 C C . ALA A 1 173 ? 6.590 -7.728 -13.684 1.00 69.00 173 ALA A C 1
ATOM 1352 O O . ALA A 1 173 ? 6.358 -6.525 -13.581 1.00 69.00 173 ALA A O 1
ATOM 1353 N N . HIS A 1 174 ? 7.395 -8.213 -14.634 1.00 70.25 174 HIS A N 1
ATOM 1354 C CA . HIS A 1 174 ? 8.047 -7.359 -15.623 1.00 70.25 174 HIS A CA 1
ATOM 1355 C C . HIS A 1 174 ? 7.022 -6.807 -16.624 1.00 70.25 174 HIS A C 1
ATOM 1357 O O . HIS A 1 174 ? 6.296 -7.575 -17.254 1.00 70.25 174 HIS A O 1
ATOM 1363 N N . LEU A 1 175 ? 6.971 -5.481 -16.775 1.00 62.69 175 LEU A N 1
ATOM 1364 C CA . LEU A 1 175 ? 6.134 -4.818 -17.774 1.00 62.69 175 LEU A CA 1
ATOM 1365 C C . LEU A 1 175 ? 6.863 -4.816 -19.120 1.00 62.69 175 LEU A C 1
ATOM 1367 O O . LEU A 1 175 ? 8.005 -4.371 -19.198 1.00 62.69 175 LEU A O 1
ATOM 1371 N N . LEU A 1 176 ? 6.200 -5.307 -20.165 1.00 62.66 176 LEU A N 1
ATOM 1372 C CA . LEU A 1 176 ? 6.654 -5.174 -21.547 1.00 62.66 176 LEU A CA 1
ATOM 1373 C C . LEU A 1 176 ? 5.990 -3.926 -22.133 1.00 62.66 176 LEU A C 1
ATOM 1375 O O . LEU A 1 176 ? 4.762 -3.838 -22.131 1.00 62.66 176 LEU A O 1
ATOM 1379 N N . PHE A 1 177 ? 6.804 -2.975 -22.580 1.00 55.28 177 PHE A N 1
ATOM 1380 C CA . PHE A 1 177 ? 6.392 -1.734 -23.233 1.00 55.28 177 PHE A CA 1
ATOM 1381 C C . PHE A 1 177 ? 6.993 -1.654 -24.635 1.00 55.28 177 PHE A C 1
ATOM 1383 O O . PHE A 1 177 ? 8.095 -2.220 -24.837 1.00 55.28 177 PHE A O 1
#

pLDDT: mean 90.09, std 11.79, range [45.47, 98.75]

Sequence (177 aa):
LMTQRCKDRLNSLAISVMNQWPGVKLRVTEGWDEDGHHSEESLHYEGRAVDITTSDRDRNKYGLLARLAVEAGFDWVYYESKAHVHCSVKSEHSAAAKTGGCFPAGAQVHLETGERVALSAVKPGDRVLAMGEDGNPTFSDVLIFLDREPNRLRAFQVIETQDPPRRLALTPAHLLF

Radius of gyration: 22.16 Å; chains: 1; bounding box: 54×37×62 Å

Organism: Rattus norvegicus (NCBI:txid10116)

Foldseek 3Di:
DADPVQVQLQVLLQVVQCVVDPPKGKDWPAFADPPPPDPPPDCSVVRFKTWIAIPVQPLVCQVVSQVSSVVSPFPDWAPPDSRTIMTGHDDPPQLCVPDVPQDDQQDWWQFPVRDIDGPVPDDFQTWTWDADPVRDIDTDTDHDDPDDDPPDDADWDWDFDDVPTDIDTHHPSHDDD